Protein AF-A0A831PSE2-F1 (afdb_monomer)

Radius of gyration: 13.7 Å; Cα contacts (8 Å, |Δi|>4): 73; chains: 1; bounding box: 25×28×35 Å

Solvent-accessible surface area (backbone atoms only — not comparable to full-atom values): 4827 Å² total; per-residue (Å²): 89,72,46,67,56,55,56,69,66,62,53,50,52,51,42,63,75,68,63,63,86,67,74,71,47,82,29,57,84,34,59,62,46,55,76,70,66,60,86,58,81,51,63,49,76,41,63,49,96,89,70,46,79,77,47,74,44,79,44,88,79,55,70,67,57,56,51,54,57,52,53,65,66,64,78,112

pLDDT: mean 95.49, std 5.04, range [56.84, 98.25]

Sequence (76 aa):
AVNVGQERQTAANFIARLQISYPALLDAESQVAQRYGVIALPTTVLVDREGVVRGKILGEAEAATFESMVQALLKN

Secondary structure (DSSP, 8-state):
-EEES--HHHHHHHHHHHT--S--EEETTSHHHHHTT--SSSEEEEE-TTS-EEEEEES---HHHHHHHHHHHH--

Structure (mmCIF, N/CA/C/O backbone):
data_AF-A0A831PSE2-F1
#
_entry.id   AF-A0A831PSE2-F1
#
loop_
_atom_site.group_PDB
_atom_site.id
_atom_site.type_symbol
_atom_site.label_atom_id
_atom_site.label_alt_id
_atom_site.label_comp_id
_atom_site.label_asym_id
_atom_site.label_entity_id
_atom_site.label_seq_id
_atom_site.pdbx_PDB_ins_code
_atom_site.Cartn_x
_atom_site.Cartn_y
_atom_site.Cartn_z
_atom_site.occupancy
_atom_site.B_iso_or_equiv
_atom_site.auth_seq_id
_atom_site.auth_comp_id
_atom_site.auth_asym_id
_atom_site.auth_atom_id
_atom_site.pdbx_PDB_model_num
ATOM 1 N N . ALA A 1 1 ? -4.022 -5.680 -3.595 1.00 93.69 1 ALA A N 1
ATOM 2 C CA . ALA A 1 1 ? -2.936 -4.694 -3.835 1.00 93.69 1 ALA A CA 1
ATOM 3 C C . ALA A 1 1 ? -3.229 -3.859 -5.080 1.00 93.69 1 ALA A C 1
ATOM 5 O O . ALA A 1 1 ? -4.006 -4.302 -5.916 1.00 93.69 1 ALA A O 1
ATOM 6 N N . VAL A 1 2 ? -2.610 -2.684 -5.223 1.00 97.56 2 VAL A N 1
ATOM 7 C CA . VAL A 1 2 ? -2.665 -1.863 -6.447 1.00 97.56 2 VAL A CA 1
ATOM 8 C C . VAL A 1 2 ? -1.230 -1.660 -6.933 1.00 97.56 2 VAL A C 1
ATOM 10 O O . VAL A 1 2 ? -0.429 -1.039 -6.240 1.00 97.56 2 VAL A O 1
ATOM 13 N N . ASN A 1 3 ? -0.882 -2.254 -8.072 1.00 97.81 3 ASN A N 1
ATOM 14 C CA . ASN A 1 3 ? 0.412 -2.066 -8.724 1.00 97.81 3 ASN A CA 1
ATOM 15 C C . ASN A 1 3 ? 0.487 -0.672 -9.363 1.00 97.81 3 ASN A C 1
ATOM 17 O O . ASN A 1 3 ? -0.519 -0.224 -9.900 1.00 97.81 3 ASN A O 1
ATOM 21 N N . VAL A 1 4 ? 1.650 -0.013 -9.338 1.00 98.00 4 VAL A N 1
ATOM 22 C CA . VAL A 1 4 ? 1.810 1.378 -9.793 1.00 98.00 4 VAL A CA 1
ATOM 23 C C . VAL A 1 4 ? 2.811 1.448 -10.943 1.00 98.00 4 VAL A C 1
ATOM 25 O O . VAL A 1 4 ? 3.973 1.087 -10.769 1.00 98.00 4 VAL A O 1
ATOM 28 N N . GLY A 1 5 ? 2.366 1.920 -12.110 1.00 96.31 5 GLY A N 1
ATOM 29 C CA . GLY A 1 5 ? 3.235 2.316 -13.226 1.00 96.31 5 GLY A CA 1
ATOM 30 C C . GLY A 1 5 ? 3.983 1.198 -13.963 1.00 96.31 5 GLY A C 1
ATOM 31 O O . GLY A 1 5 ? 4.713 1.493 -14.906 1.00 96.31 5 GLY A O 1
ATOM 32 N N . GLN A 1 6 ? 3.841 -0.073 -13.570 1.00 96.06 6 GLN A N 1
ATOM 33 C CA . GLN A 1 6 ? 4.490 -1.184 -14.272 1.00 96.06 6 GLN A CA 1
ATOM 34 C C . GLN A 1 6 ? 3.615 -1.717 -15.410 1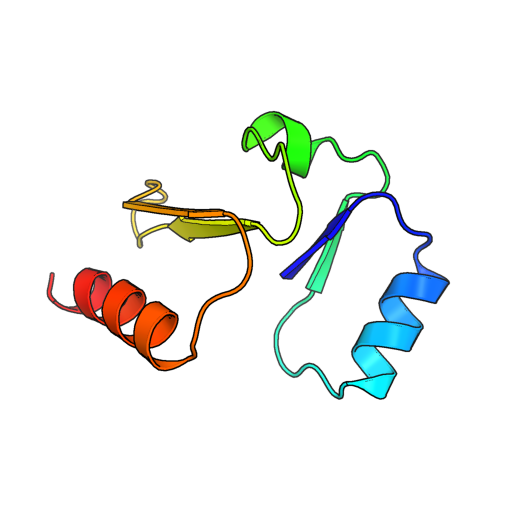.00 96.06 6 GLN A C 1
ATOM 36 O O . GLN A 1 6 ? 2.389 -1.615 -15.389 1.00 96.06 6 GLN A O 1
ATOM 41 N N . GLU A 1 7 ? 4.242 -2.354 -16.399 1.00 97.00 7 GLU A N 1
ATOM 42 C CA . GLU A 1 7 ? 3.498 -3.060 -17.438 1.00 97.00 7 GLU A CA 1
ATOM 43 C C . GLU A 1 7 ? 2.677 -4.221 -16.865 1.00 97.00 7 GLU A C 1
ATOM 45 O O . GLU A 1 7 ? 3.105 -4.934 -15.949 1.00 97.00 7 GLU A O 1
ATOM 50 N N . ARG A 1 8 ? 1.513 -4.470 -17.478 1.00 96.50 8 ARG A N 1
ATOM 51 C CA . ARG A 1 8 ? 0.583 -5.535 -17.073 1.00 96.50 8 ARG A CA 1
ATOM 52 C C . ARG A 1 8 ? 1.268 -6.895 -16.947 1.00 96.50 8 ARG A C 1
ATOM 54 O O . ARG A 1 8 ? 1.025 -7.595 -15.968 1.00 96.50 8 ARG A O 1
ATOM 61 N N . GLN A 1 9 ? 2.103 -7.270 -17.918 1.00 97.56 9 GLN A N 1
ATOM 62 C CA . GLN A 1 9 ? 2.753 -8.582 -17.920 1.00 97.56 9 GLN A CA 1
ATOM 63 C C . GLN A 1 9 ? 3.764 -8.716 -16.776 1.00 97.56 9 GLN A C 1
ATOM 65 O O . GLN 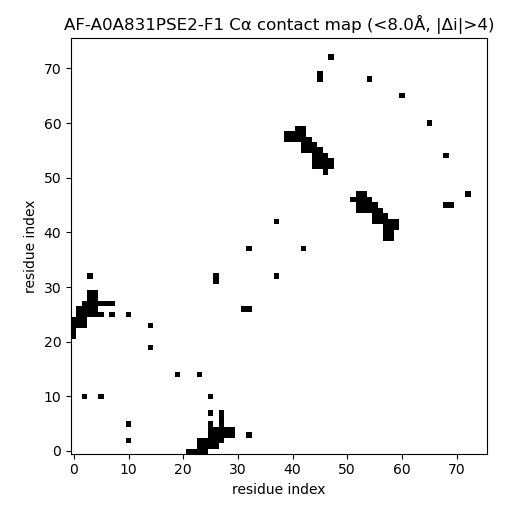A 1 9 ? 3.812 -9.754 -16.117 1.00 97.56 9 GLN A O 1
ATOM 70 N N . THR A 1 10 ? 4.524 -7.658 -16.488 1.00 97.38 10 THR A N 1
ATOM 71 C CA . THR A 1 10 ? 5.478 -7.617 -15.371 1.00 97.38 10 THR A CA 1
ATOM 72 C C . THR A 1 10 ? 4.765 -7.794 -14.032 1.00 97.38 10 THR A C 1
ATOM 74 O O . THR A 1 10 ? 5.160 -8.646 -13.233 1.00 97.38 10 THR A O 1
ATOM 77 N N . ALA A 1 11 ? 3.672 -7.056 -13.809 1.00 96.44 11 ALA A N 1
ATOM 78 C CA . ALA A 1 11 ? 2.864 -7.187 -12.600 1.00 96.44 11 ALA A CA 1
ATOM 79 C C . ALA A 1 11 ? 2.225 -8.585 -12.479 1.00 96.44 11 ALA A C 1
AT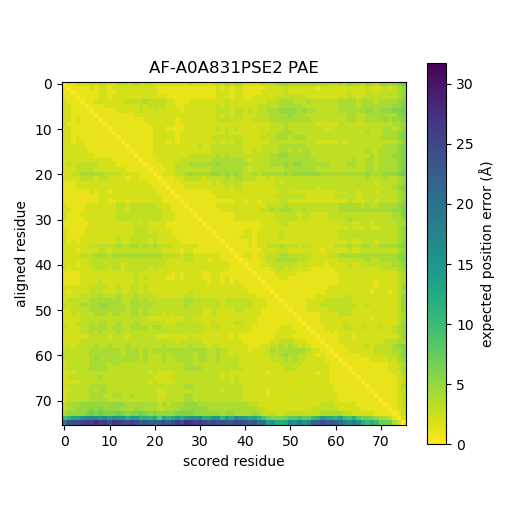OM 81 O O . ALA A 1 11 ? 2.299 -9.208 -11.419 1.00 96.44 11 ALA A O 1
ATOM 82 N N . ALA A 1 12 ? 1.653 -9.112 -13.569 1.00 96.06 12 ALA A N 1
ATOM 83 C CA . ALA A 1 12 ? 1.026 -10.435 -13.594 1.00 96.06 12 ALA A CA 1
ATOM 84 C C . ALA A 1 12 ? 2.026 -11.564 -13.287 1.00 96.06 12 ALA A C 1
ATOM 86 O O . ALA A 1 12 ? 1.738 -12.433 -12.463 1.00 96.06 12 ALA A O 1
ATOM 87 N N . ASN A 1 13 ? 3.223 -11.517 -13.880 1.00 97.38 13 ASN A N 1
ATOM 88 C CA . ASN A 1 13 ? 4.286 -12.488 -13.616 1.00 97.38 13 ASN A CA 1
ATOM 89 C C . ASN A 1 13 ? 4.725 -12.463 -12.145 1.00 97.38 13 ASN A C 1
ATOM 91 O O . ASN A 1 13 ? 4.955 -13.513 -11.544 1.00 97.38 13 ASN A O 1
ATOM 95 N N . PHE A 1 14 ? 4.825 -11.272 -11.549 1.00 96.50 14 PHE A N 1
ATOM 96 C CA . PHE A 1 14 ? 5.205 -11.123 -10.147 1.00 96.50 14 PHE A CA 1
ATOM 97 C C . PHE A 1 14 ? 4.157 -11.717 -9.196 1.00 96.50 14 PHE A C 1
ATOM 99 O O . PHE A 1 14 ? 4.516 -12.464 -8.285 1.00 96.50 14 PHE A O 1
ATOM 106 N N . ILE A 1 15 ? 2.870 -11.445 -9.444 1.00 96.25 15 ILE A N 1
ATOM 107 C CA . ILE A 1 15 ? 1.745 -12.013 -8.681 1.00 96.25 15 ILE A CA 1
ATOM 108 C C . ILE A 1 15 ? 1.752 -13.542 -8.778 1.00 96.25 15 ILE A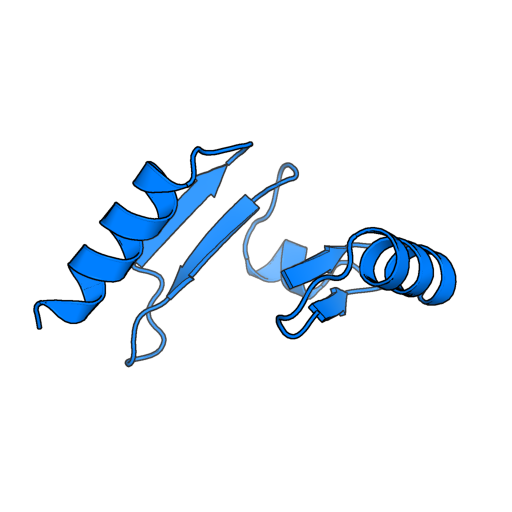 C 1
ATOM 110 O O . ILE A 1 15 ? 1.663 -14.212 -7.749 1.00 96.25 15 ILE A O 1
ATOM 114 N N . ALA A 1 16 ? 1.904 -14.092 -9.989 1.00 96.25 16 ALA A N 1
ATOM 115 C CA . ALA A 1 16 ? 1.935 -15.536 -10.209 1.00 96.25 16 ALA A CA 1
ATOM 116 C C . ALA A 1 16 ? 3.103 -16.203 -9.464 1.00 96.25 16 ALA A C 1
ATOM 118 O O . ALA A 1 16 ? 2.911 -17.216 -8.795 1.00 96.25 16 ALA A O 1
ATOM 119 N N . ARG A 1 17 ? 4.300 -15.603 -9.521 1.00 97.88 17 ARG A N 1
ATOM 120 C CA . ARG A 1 17 ? 5.499 -16.116 -8.843 1.00 97.88 17 ARG A CA 1
ATOM 121 C C . ARG A 1 17 ? 5.358 -16.145 -7.321 1.00 97.88 17 ARG A C 1
ATOM 123 O O . ARG A 1 17 ? 5.842 -17.078 -6.694 1.00 97.88 17 ARG A O 1
ATOM 130 N N . LEU A 1 18 ? 4.735 -15.123 -6.734 1.00 96.81 18 LEU A N 1
ATOM 131 C CA . LEU A 1 18 ? 4.531 -15.031 -5.284 1.00 96.81 18 LEU A CA 1
ATOM 132 C C . LEU A 1 18 ? 3.275 -15.760 -4.791 1.00 96.81 18 LEU A C 1
ATOM 134 O O . LEU A 1 18 ? 3.029 -15.772 -3.589 1.00 96.81 18 LEU A O 1
ATOM 138 N N . GLN A 1 19 ? 2.480 -16.339 -5.697 1.00 96.56 19 GLN A N 1
ATOM 139 C CA . GLN A 1 19 ? 1.217 -17.012 -5.378 1.00 96.56 19 GLN A CA 1
ATOM 140 C C . GLN A 1 19 ? 0.275 -16.137 -4.533 1.00 96.56 19 GLN A C 1
ATOM 142 O O . GLN A 1 19 ? -0.364 -16.603 -3.590 1.00 96.56 19 GLN A O 1
ATOM 147 N N . ILE A 1 20 ? 0.197 -14.846 -4.868 1.00 94.88 20 ILE A N 1
ATOM 148 C CA . ILE A 1 20 ? -0.673 -13.901 -4.165 1.00 94.88 20 ILE A CA 1
ATOM 149 C C . ILE A 1 20 ? -2.134 -14.343 -4.315 1.00 94.88 20 ILE A C 1
ATOM 151 O O . ILE A 1 20 ? -2.656 -14.421 -5.424 1.00 94.88 20 ILE A O 1
ATOM 155 N N . SER A 1 21 ? -2.791 -14.615 -3.187 1.00 94.69 21 SER A N 1
ATOM 156 C CA . SER A 1 21 ? -4.156 -15.159 -3.135 1.00 94.69 21 SER A CA 1
ATOM 157 C C . SER A 1 21 ? -5.256 -14.096 -3.099 1.00 94.69 21 SER A C 1
ATOM 159 O O . SER A 1 21 ? -6.431 -14.416 -3.269 1.00 94.69 21 SER A O 1
ATOM 161 N N . TYR A 1 22 ? -4.896 -12.832 -2.876 1.00 94.88 22 TYR A N 1
ATOM 162 C CA . TYR A 1 22 ? -5.837 -11.717 -2.828 1.00 94.88 22 TYR A CA 1
ATOM 163 C C . TYR A 1 22 ? -5.899 -10.957 -4.166 1.00 94.88 22 TYR A C 1
ATOM 165 O O . TYR A 1 22 ? -4.926 -10.954 -4.925 1.00 94.88 22 TYR A O 1
ATOM 173 N N . PRO A 1 23 ? -6.998 -10.232 -4.453 1.00 95.81 23 PRO A N 1
ATOM 174 C CA . PRO A 1 23 ? -7.109 -9.424 -5.664 1.00 95.81 23 PRO A CA 1
ATOM 175 C C . PRO A 1 23 ? -6.005 -8.365 -5.787 1.00 95.81 23 PRO A C 1
ATOM 177 O O . PRO A 1 23 ? -5.705 -7.612 -4.848 1.00 95.81 23 PRO A O 1
ATOM 180 N N . ALA A 1 24 ? -5.431 -8.260 -6.982 1.00 96.12 24 ALA A N 1
ATOM 181 C CA . ALA A 1 24 ? -4.478 -7.222 -7.340 1.00 96.12 24 ALA A CA 1
ATOM 182 C C . ALA A 1 24 ? -4.964 -6.444 -8.569 1.00 96.12 24 ALA A C 1
ATOM 184 O O . ALA A 1 24 ? -5.426 -7.032 -9.544 1.00 96.12 24 ALA A O 1
ATOM 185 N N . LEU A 1 25 ? -4.865 -5.118 -8.504 1.00 97.44 25 LEU A N 1
ATOM 186 C CA . LEU A 1 25 ? -5.248 -4.186 -9.564 1.00 97.44 25 LEU A CA 1
ATOM 187 C C . LEU A 1 25 ? -4.005 -3.521 -10.165 1.00 97.44 25 LEU A C 1
ATOM 189 O O . LEU A 1 25 ? -2.935 -3.529 -9.554 1.00 97.44 25 LEU A O 1
ATOM 193 N N . LEU A 1 26 ? -4.163 -2.928 -11.347 1.00 97.94 26 LEU A N 1
ATOM 194 C CA . LEU A 1 26 ? -3.109 -2.228 -12.077 1.00 97.94 26 LEU A CA 1
ATOM 195 C C . LEU A 1 26 ? -3.464 -0.744 -12.225 1.00 97.94 26 LEU A C 1
ATOM 197 O O . LEU A 1 26 ? -4.439 -0.414 -12.894 1.00 97.94 26 LEU A O 1
ATOM 201 N N . ASP A 1 27 ? -2.654 0.132 -11.641 1.00 98.12 27 ASP A N 1
ATOM 202 C CA . ASP A 1 27 ? -2.687 1.586 -11.811 1.00 98.12 27 ASP A CA 1
ATOM 203 C C . ASP A 1 27 ? -1.561 2.007 -12.768 1.00 98.12 27 ASP A C 1
ATOM 205 O O . ASP A 1 27 ? -0.519 2.528 -12.367 1.00 98.12 27 ASP A O 1
ATOM 209 N N . ALA A 1 28 ? -1.749 1.697 -14.054 1.00 96.31 28 ALA A N 1
ATOM 210 C CA . ALA A 1 28 ? -0.721 1.854 -15.088 1.00 96.31 28 ALA A CA 1
ATOM 211 C C . ALA A 1 28 ? -0.251 3.310 -15.258 1.00 96.31 28 ALA A C 1
ATOM 213 O O . ALA A 1 28 ? 0.912 3.553 -15.557 1.00 96.31 28 ALA A O 1
ATOM 214 N N . GLU A 1 29 ? -1.138 4.275 -15.019 1.00 96.81 29 GLU A N 1
ATOM 215 C CA . GLU A 1 29 ? -0.853 5.710 -15.140 1.00 96.81 29 GLU A CA 1
ATOM 216 C C . GLU A 1 29 ? -0.602 6.385 -13.782 1.00 96.81 29 GLU A C 1
ATOM 218 O O . GLU A 1 29 ? -0.461 7.603 -13.697 1.00 96.81 29 GLU A O 1
ATOM 223 N N . SER A 1 30 ? -0.526 5.603 -12.699 1.00 97.06 30 SER A N 1
ATOM 224 C CA . SER A 1 30 ? -0.310 6.098 -11.331 1.00 97.06 30 SER A CA 1
ATOM 225 C C . SER A 1 30 ? -1.376 7.095 -10.836 1.00 97.06 30 SER A C 1
ATOM 227 O O . SER A 1 30 ? -1.123 7.864 -9.905 1.00 97.06 30 SER A O 1
ATOM 229 N N . GLN A 1 31 ? -2.567 7.120 -11.445 1.00 98.25 31 GLN A N 1
ATOM 230 C CA . GLN A 1 31 ? -3.628 8.072 -11.105 1.00 98.25 31 GLN A CA 1
ATOM 231 C C . GLN A 1 31 ? -4.229 7.774 -9.726 1.00 98.25 31 GLN A C 1
ATOM 233 O O . GLN A 1 31 ? -4.558 8.697 -8.977 1.00 98.25 31 GLN A O 1
ATOM 238 N N . VAL A 1 32 ? -4.372 6.495 -9.366 1.00 97.56 32 VAL A N 1
ATOM 239 C CA . VAL A 1 32 ? -4.866 6.093 -8.041 1.00 97.56 32 VAL A CA 1
ATOM 240 C C . VAL A 1 32 ? -3.826 6.442 -6.981 1.00 97.56 32 VAL A C 1
ATOM 242 O O . VAL A 1 32 ? -4.165 7.066 -5.977 1.00 97.56 32 VAL A O 1
ATOM 245 N N . ALA A 1 33 ? -2.554 6.123 -7.227 1.00 97.75 33 ALA A N 1
ATOM 246 C CA . ALA A 1 33 ? -1.452 6.476 -6.336 1.00 97.75 33 ALA A CA 1
ATOM 247 C C . ALA A 1 33 ? -1.398 7.992 -6.059 1.00 97.75 33 ALA A C 1
ATOM 249 O O . ALA A 1 33 ? -1.301 8.404 -4.900 1.00 97.75 33 ALA A O 1
ATOM 250 N N . GLN A 1 34 ? -1.555 8.824 -7.095 1.00 97.19 34 GLN A N 1
ATOM 251 C CA . GLN A 1 34 ? -1.614 10.284 -6.960 1.00 97.19 34 GLN A CA 1
ATOM 252 C C . GLN A 1 34 ? -2.810 10.746 -6.117 1.00 97.19 34 GLN A C 1
ATOM 254 O O . GLN A 1 34 ? -2.635 11.537 -5.191 1.00 97.19 34 GLN A O 1
ATOM 259 N N . ARG A 1 35 ? -4.018 10.221 -6.371 1.00 96.81 35 ARG A N 1
ATOM 260 C CA . ARG A 1 35 ? -5.231 10.581 -5.607 1.00 96.81 35 ARG A CA 1
ATOM 261 C C . ARG A 1 35 ? -5.134 10.225 -4.122 1.00 96.81 35 ARG A C 1
ATOM 263 O O . ARG A 1 35 ? -5.686 10.937 -3.293 1.00 96.81 35 ARG A O 1
ATOM 270 N N . TYR A 1 36 ? -4.415 9.156 -3.782 1.00 95.62 36 TYR A N 1
ATOM 271 C CA . TYR A 1 36 ? -4.162 8.742 -2.396 1.00 95.62 36 TYR A CA 1
ATOM 272 C C . TYR A 1 36 ? -2.902 9.389 -1.776 1.00 95.62 36 TYR A C 1
ATOM 274 O O . TYR A 1 36 ? -2.505 9.053 -0.650 1.00 95.62 36 TYR A O 1
ATOM 282 N N . GLY A 1 37 ? -2.253 10.319 -2.490 1.00 95.38 37 GLY A N 1
ATOM 283 C CA . GLY A 1 37 ? -1.055 11.021 -2.026 1.00 95.38 37 GLY A CA 1
ATOM 284 C C . GLY A 1 37 ? 0.103 10.070 -1.717 1.00 95.38 37 GLY A C 1
ATOM 285 O O . GLY A 1 37 ? 0.757 10.194 -0.677 1.00 95.38 37 GLY A O 1
ATOM 286 N N . VAL A 1 38 ? 0.296 9.037 -2.536 1.00 96.81 38 VAL A N 1
ATOM 287 C CA . VAL A 1 38 ? 1.414 8.097 -2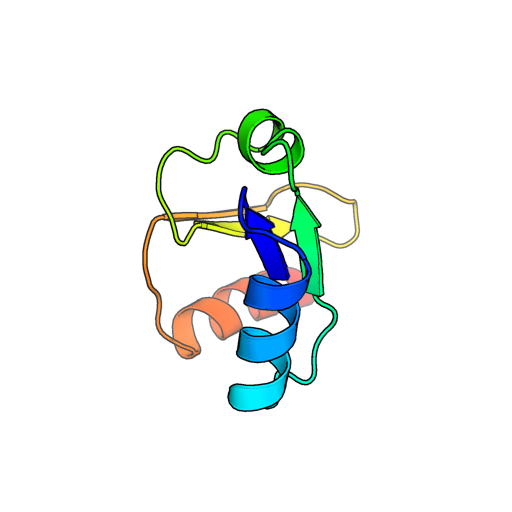.399 1.00 96.81 38 VAL A CA 1
ATOM 288 C C . VAL A 1 38 ? 2.690 8.78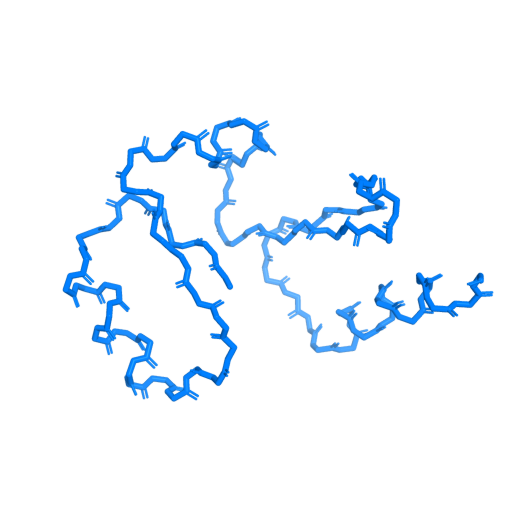6 -2.878 1.00 96.81 38 VAL A C 1
ATOM 290 O O . VAL A 1 38 ? 2.813 9.111 -4.054 1.00 96.81 38 VAL A O 1
ATOM 293 N N . ILE A 1 39 ? 3.634 9.004 -1.960 1.00 95.50 39 ILE A N 1
ATOM 294 C CA . ILE A 1 39 ? 4.925 9.660 -2.247 1.00 95.50 39 ILE A CA 1
ATOM 295 C C . ILE A 1 39 ? 6.114 8.693 -2.204 1.00 95.50 39 ILE A C 1
ATOM 297 O O . ILE A 1 39 ? 7.182 9.015 -2.710 1.00 95.50 39 ILE A O 1
ATOM 301 N N . ALA A 1 40 ? 5.934 7.511 -1.608 1.00 96.25 40 ALA A N 1
ATOM 302 C CA . ALA A 1 40 ? 6.915 6.434 -1.621 1.00 96.25 40 ALA A CA 1
ATOM 303 C C . ALA A 1 40 ? 6.214 5.070 -1.583 1.00 96.25 40 ALA A C 1
ATOM 305 O O . ALA A 1 40 ? 5.096 4.938 -1.071 1.00 96.25 40 ALA A O 1
ATOM 306 N N . LEU A 1 41 ? 6.880 4.059 -2.135 1.00 96.31 41 LEU A N 1
ATOM 307 C CA . LEU A 1 41 ? 6.430 2.671 -2.110 1.00 96.31 41 LEU A CA 1
ATOM 308 C C . LEU A 1 41 ? 7.285 1.845 -1.124 1.00 96.31 41 LEU A C 1
ATOM 310 O O . LEU A 1 41 ? 8.479 2.118 -1.011 1.00 96.31 41 LEU A O 1
ATOM 314 N N . PRO A 1 42 ? 6.704 0.822 -0.467 1.00 97.00 42 PRO A N 1
ATOM 315 C CA . PRO A 1 42 ? 5.268 0.548 -0.427 1.00 97.00 42 PRO A CA 1
ATOM 316 C C . PRO A 1 42 ? 4.512 1.576 0.437 1.00 97.00 42 PRO A C 1
ATOM 318 O O . PRO A 1 42 ? 5.073 2.214 1.323 1.00 97.00 42 PRO A O 1
ATOM 321 N N . THR A 1 43 ? 3.215 1.738 0.168 1.00 97.62 43 THR A N 1
ATOM 322 C CA . THR A 1 43 ? 2.275 2.474 1.025 1.00 97.62 43 THR A CA 1
ATOM 323 C C . THR A 1 43 ? 1.042 1.602 1.232 1.00 97.62 43 THR A C 1
ATOM 325 O O . THR A 1 43 ? 0.449 1.141 0.257 1.00 97.62 43 THR A O 1
ATOM 328 N N . THR A 1 44 ? 0.625 1.413 2.483 1.00 97.00 44 THR A N 1
ATOM 329 C CA . THR A 1 44 ? -0.651 0.761 2.817 1.00 97.00 44 THR A CA 1
ATOM 330 C C . THR A 1 44 ? -1.643 1.799 3.316 1.00 97.00 44 THR A C 1
ATOM 332 O O . THR A 1 44 ? -1.293 2.636 4.143 1.00 97.00 44 THR A O 1
ATOM 335 N N . VAL A 1 45 ? -2.883 1.739 2.834 1.00 96.69 45 VAL A N 1
ATOM 336 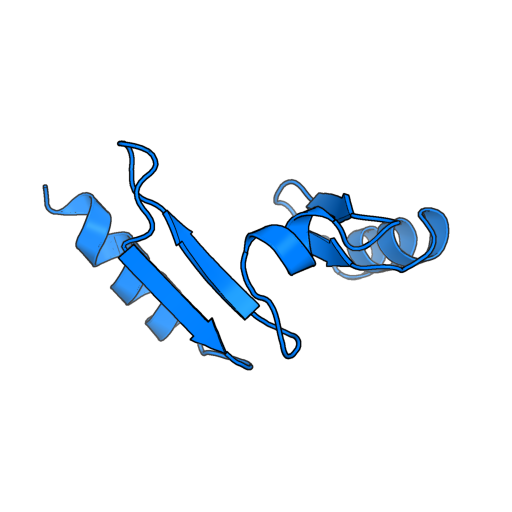C CA . VAL A 1 45 ? -3.994 2.582 3.294 1.00 96.69 45 VAL A CA 1
ATOM 337 C C . VAL A 1 45 ? -5.048 1.677 3.918 1.00 96.69 45 VAL A C 1
ATOM 339 O O . VAL A 1 45 ? -5.465 0.701 3.297 1.00 96.69 45 VAL A O 1
ATOM 342 N N . LEU A 1 46 ? -5.465 1.996 5.141 1.00 96.31 46 LEU A N 1
ATOM 343 C CA . LEU A 1 46 ? -6.506 1.275 5.862 1.00 96.31 46 LEU A CA 1
ATOM 344 C C . LEU A 1 46 ? -7.824 2.046 5.748 1.00 96.31 46 LEU A C 1
ATOM 346 O O . LEU A 1 46 ? -7.889 3.218 6.122 1.00 96.31 46 LEU A O 1
ATOM 350 N N . VAL A 1 47 ? -8.858 1.381 5.241 1.00 95.38 47 VAL A N 1
ATOM 351 C CA . VAL A 1 47 ? -10.192 1.948 5.001 1.00 95.38 47 VAL A CA 1
ATOM 352 C C . VAL A 1 47 ? -11.222 1.111 5.758 1.00 95.38 47 VAL A C 1
ATOM 354 O O . VAL A 1 47 ? -11.124 -0.116 5.746 1.00 95.38 47 VAL A O 1
ATOM 357 N N . ASP A 1 48 ? -12.168 1.755 6.439 1.00 95.81 48 ASP A N 1
ATOM 358 C CA . ASP A 1 48 ? -13.241 1.073 7.175 1.00 95.81 48 ASP A CA 1
ATOM 359 C C . ASP A 1 48 ? -14.470 0.737 6.310 1.00 95.81 48 ASP A C 1
ATOM 361 O O . ASP A 1 48 ? -14.464 0.906 5.088 1.00 95.81 48 ASP A O 1
ATOM 365 N N . ARG A 1 49 ? -15.525 0.208 6.948 1.00 95.31 49 ARG A N 1
ATOM 366 C CA . ARG A 1 49 ? -16.755 -0.241 6.273 1.00 95.31 49 ARG A CA 1
ATOM 367 C C . ARG A 1 49 ? -17.559 0.911 5.677 1.00 95.31 49 ARG A C 1
ATOM 369 O O . ARG A 1 49 ? -18.283 0.706 4.708 1.00 95.31 49 ARG A O 1
ATOM 376 N N . GLU A 1 50 ? -17.402 2.108 6.223 1.00 96.12 50 GLU A N 1
ATOM 377 C CA . GLU A 1 50 ? -18.039 3.341 5.774 1.00 96.12 50 GLU A CA 1
ATOM 378 C C . GLU A 1 50 ? -17.247 4.018 4.641 1.00 96.12 50 GLU A C 1
ATOM 380 O O . GLU A 1 50 ? -17.661 5.057 4.126 1.00 96.12 50 GLU A O 1
ATOM 385 N N . GLY A 1 51 ? -16.116 3.434 4.226 1.00 95.31 51 GLY A N 1
ATOM 386 C CA . GLY A 1 51 ? -15.267 3.967 3.164 1.00 95.31 51 GLY A CA 1
ATOM 387 C C . GLY A 1 51 ? -14.331 5.086 3.625 1.00 95.31 51 GLY A C 1
ATOM 388 O O . GLY A 1 51 ? -13.785 5.810 2.792 1.00 95.31 51 GLY A O 1
ATOM 389 N N . VAL A 1 52 ? -14.121 5.247 4.933 1.00 95.69 52 VAL A N 1
ATOM 390 C CA . VAL A 1 52 ? -13.270 6.292 5.504 1.00 95.69 52 VAL A CA 1
ATOM 391 C C . VAL A 1 52 ? -11.853 5.769 5.727 1.00 95.69 52 VAL A C 1
ATOM 393 O O . VAL A 1 52 ? -11.638 4.693 6.283 1.00 95.69 52 VAL A O 1
ATOM 396 N N . VAL A 1 53 ? -10.852 6.558 5.326 1.00 95.19 53 VAL A N 1
ATOM 397 C CA . VAL A 1 53 ? -9.443 6.257 5.612 1.00 95.19 53 VAL A CA 1
ATOM 398 C C . VAL A 1 53 ? -9.181 6.420 7.111 1.00 95.19 53 VAL A C 1
ATOM 400 O O . VAL A 1 53 ? -9.327 7.511 7.661 1.00 95.19 53 VAL A O 1
ATOM 403 N N . ARG A 1 54 ? -8.765 5.336 7.770 1.00 95.69 54 ARG A N 1
ATOM 404 C CA . ARG A 1 54 ? -8.452 5.297 9.208 1.00 95.69 54 ARG A CA 1
ATOM 405 C C . ARG A 1 54 ? -6.961 5.237 9.511 1.00 95.69 54 ARG A C 1
ATOM 407 O O . ARG A 1 54 ? -6.564 5.521 10.635 1.00 95.69 54 ARG A O 1
ATOM 414 N N . GLY A 1 55 ? -6.132 4.906 8.524 1.00 94.31 55 GLY A N 1
ATOM 415 C CA . GLY A 1 55 ? -4.687 4.848 8.711 1.00 94.31 55 GLY A CA 1
ATOM 416 C C . GLY A 1 55 ? -3.909 4.763 7.407 1.00 94.31 55 GLY A C 1
ATOM 417 O O . GLY A 1 55 ? -4.446 4.398 6.358 1.00 94.31 55 GLY A O 1
ATOM 418 N N . LYS A 1 56 ? -2.621 5.099 7.489 1.00 95.44 56 LYS A N 1
ATOM 419 C CA . LYS A 1 56 ? -1.654 4.991 6.397 1.00 95.44 56 LYS A CA 1
ATOM 420 C C . LYS A 1 56 ? -0.311 4.534 6.959 1.00 95.44 56 LYS A C 1
ATOM 422 O O . LYS A 1 56 ? 0.152 5.088 7.950 1.00 95.44 56 LYS A O 1
ATOM 427 N N . ILE A 1 57 ? 0.309 3.558 6.308 1.00 96.94 57 ILE A N 1
ATOM 428 C CA . ILE A 1 57 ? 1.684 3.128 6.574 1.00 96.94 57 ILE A CA 1
ATOM 429 C C . ILE A 1 57 ? 2.521 3.506 5.360 1.00 96.94 57 ILE A C 1
ATOM 431 O O . ILE A 1 57 ? 2.158 3.164 4.233 1.00 96.94 57 ILE A O 1
ATOM 435 N N . LEU A 1 58 ? 3.627 4.204 5.603 1.00 96.81 58 LEU A N 1
ATOM 436 C CA . LEU A 1 58 ? 4.659 4.482 4.613 1.00 96.81 58 LEU A CA 1
ATOM 437 C C . LEU A 1 58 ? 5.839 3.541 4.869 1.00 96.81 58 LEU A C 1
ATOM 439 O O . LEU A 1 58 ? 6.387 3.548 5.968 1.00 96.81 58 LEU A O 1
ATOM 443 N N . GLY A 1 59 ? 6.231 2.766 3.862 1.00 96.06 59 GLY A N 1
ATOM 444 C CA . GLY A 1 59 ? 7.263 1.743 3.992 1.00 96.06 59 GLY A CA 1
ATOM 445 C C . GLY A 1 59 ? 6.717 0.374 4.394 1.00 96.06 59 GLY A C 1
ATOM 446 O O . GLY A 1 59 ? 5.507 0.126 4.407 1.00 96.06 59 GLY A O 1
ATOM 447 N N . GLU A 1 60 ? 7.644 -0.543 4.644 1.00 96.00 60 GLU A N 1
ATOM 448 C CA . GLU A 1 60 ? 7.347 -1.917 5.042 1.00 96.00 60 GLU A CA 1
ATOM 449 C C . GLU A 1 60 ? 6.808 -1.976 6.477 1.00 96.00 60 GLU A C 1
ATOM 451 O O . GLU A 1 60 ? 7.116 -1.127 7.313 1.00 96.00 60 GLU A O 1
ATOM 456 N N . ALA A 1 61 ? 5.995 -2.990 6.763 1.00 96.00 61 ALA A N 1
ATOM 457 C CA . ALA A 1 61 ? 5.482 -3.256 8.099 1.00 96.00 61 ALA A CA 1
ATOM 458 C C . ALA A 1 61 ? 5.355 -4.759 8.339 1.00 96.00 61 ALA A C 1
ATOM 460 O O . ALA A 1 61 ? 5.239 -5.553 7.402 1.00 96.00 61 ALA A O 1
ATOM 461 N N . GLU A 1 62 ? 5.357 -5.139 9.612 1.00 97.38 62 GLU A N 1
ATOM 462 C CA . GLU A 1 62 ? 5.195 -6.525 10.032 1.00 97.38 62 GLU A CA 1
ATOM 463 C C . GLU A 1 62 ? 3.727 -6.965 9.973 1.00 97.38 62 GLU A C 1
ATOM 465 O O . GLU A 1 62 ? 2.800 -6.160 10.104 1.00 97.38 62 GLU A O 1
ATOM 470 N N . ALA A 1 63 ? 3.503 -8.278 9.850 1.00 96.06 63 ALA A N 1
ATOM 471 C CA . ALA A 1 63 ? 2.165 -8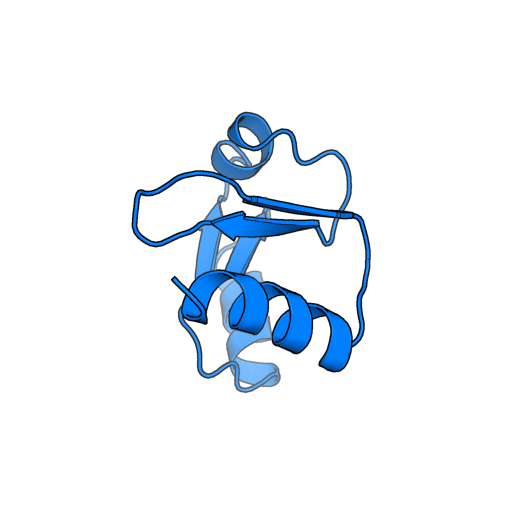.877 9.861 1.00 96.06 63 ALA A CA 1
ATOM 472 C C . ALA A 1 63 ? 1.330 -8.436 11.079 1.00 96.06 63 ALA A C 1
ATOM 474 O O . ALA A 1 63 ? 0.162 -8.075 10.930 1.00 96.06 63 ALA A O 1
ATOM 475 N N . ALA A 1 64 ? 1.953 -8.375 12.261 1.00 97.69 64 ALA A N 1
ATOM 476 C CA . ALA A 1 64 ? 1.306 -7.959 13.503 1.00 97.69 64 ALA A CA 1
ATOM 477 C C . ALA A 1 64 ? 0.788 -6.509 13.458 1.00 97.69 64 ALA A C 1
ATOM 479 O O . ALA A 1 64 ? -0.244 -6.195 14.060 1.00 97.69 64 ALA A O 1
ATOM 480 N N . THR A 1 65 ? 1.463 -5.621 12.718 1.00 96.50 65 THR A N 1
ATOM 481 C CA . THR A 1 65 ? 1.006 -4.242 12.513 1.00 96.50 65 THR A CA 1
ATOM 482 C C . THR A 1 65 ? -0.275 -4.222 11.684 1.00 96.50 65 THR A C 1
ATOM 484 O O . THR A 1 65 ? -1.241 -3.559 12.065 1.00 96.50 65 THR A O 1
ATOM 487 N N . PHE A 1 66 ? -0.321 -4.982 10.584 1.00 95.06 66 PHE A N 1
ATOM 488 C CA . PHE A 1 66 ? -1.525 -5.094 9.758 1.00 95.06 66 PHE A CA 1
ATOM 489 C C . PHE A 1 66 ? -2.694 -5.695 10.538 1.00 95.06 66 PHE A C 1
ATOM 491 O O . PHE A 1 66 ? -3.799 -5.155 10.497 1.00 95.06 66 PHE A O 1
ATOM 498 N N . GLU A 1 67 ? -2.447 -6.771 11.285 1.00 96.56 67 GLU A N 1
ATOM 499 C CA . GLU A 1 67 ? -3.470 -7.423 12.097 1.00 96.56 67 GLU A CA 1
ATOM 500 C C . GLU A 1 67 ? -4.042 -6.471 13.151 1.00 96.56 67 GLU A C 1
ATOM 502 O O . GLU A 1 67 ? -5.258 -6.302 13.228 1.00 96.56 67 GLU A O 1
ATOM 507 N N . SER A 1 68 ? -3.185 -5.769 13.896 1.00 95.69 68 SER A N 1
ATOM 508 C CA . SER A 1 68 ? -3.621 -4.805 14.915 1.00 95.69 68 SER A CA 1
ATOM 509 C C . SER A 1 68 ? -4.492 -3.691 14.328 1.00 95.69 68 SER A C 1
ATOM 511 O O . SER A 1 68 ? -5.528 -3.344 14.898 1.00 95.69 68 SER A O 1
ATOM 513 N N . MET A 1 69 ? -4.105 -3.157 13.165 1.00 94.81 69 MET A N 1
ATOM 514 C CA . MET A 1 69 ? -4.879 -2.140 12.453 1.00 94.81 69 MET A CA 1
ATOM 515 C C . MET A 1 69 ? -6.263 -2.646 12.040 1.00 94.81 69 MET A C 1
ATOM 517 O O . MET A 1 69 ? -7.259 -1.962 12.262 1.00 94.81 69 MET A O 1
ATOM 521 N N . VAL A 1 70 ? -6.340 -3.843 11.454 1.00 95.00 70 VAL A N 1
ATOM 522 C CA . VAL A 1 70 ? -7.618 -4.425 11.021 1.00 95.00 70 VAL A CA 1
ATOM 523 C C . VAL A 1 70 ? -8.504 -4.733 12.228 1.00 95.00 70 VAL A C 1
ATOM 525 O O . VAL A 1 70 ? -9.679 -4.379 12.221 1.00 95.00 70 VAL A O 1
ATOM 528 N N . GLN A 1 71 ? -7.949 -5.314 13.294 1.00 96.19 71 GLN A N 1
ATOM 529 C CA . GLN A 1 71 ? -8.690 -5.615 14.522 1.00 96.19 71 GLN A CA 1
ATOM 530 C C . GLN A 1 71 ? -9.298 -4.360 15.158 1.00 96.19 71 GLN A C 1
ATOM 532 O O . GLN A 1 71 ? -10.412 -4.416 15.674 1.00 96.19 71 GLN A O 1
ATOM 537 N N . ALA A 1 72 ? -8.617 -3.212 15.091 1.00 92.94 72 ALA A N 1
ATOM 538 C CA . ALA A 1 72 ? -9.170 -1.947 15.573 1.00 92.94 72 ALA A CA 1
ATOM 539 C C . ALA A 1 72 ? -10.448 -1.522 14.821 1.00 92.94 72 ALA A C 1
ATOM 541 O O . ALA A 1 72 ? -11.317 -0.901 15.424 1.00 92.94 72 ALA A O 1
ATOM 542 N N . LEU A 1 73 ? -10.599 -1.895 13.544 1.00 92.75 73 LEU A N 1
ATOM 543 C CA . LEU A 1 73 ? -11.798 -1.603 12.744 1.00 92.75 73 LEU A CA 1
ATOM 544 C C . LEU A 1 73 ? -12.932 -2.616 12.932 1.00 92.75 73 LEU A C 1
ATOM 546 O O . LEU A 1 73 ? -14.064 -2.354 12.533 1.00 92.75 73 LEU A O 1
ATOM 550 N N . LEU A 1 74 ? -12.642 -3.785 13.507 1.00 92.81 74 LEU A N 1
ATOM 551 C CA . LEU A 1 74 ? -13.634 -4.835 13.748 1.00 92.81 74 LEU A CA 1
ATOM 552 C C . LEU A 1 74 ? -14.349 -4.697 15.096 1.00 92.81 74 LEU A C 1
ATOM 554 O O . LEU A 1 74 ? -15.369 -5.346 15.295 1.00 92.81 74 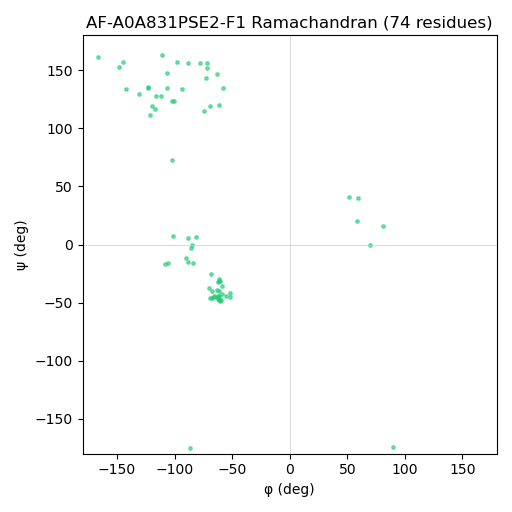LEU A O 1
ATOM 558 N N . LYS A 1 75 ? -13.818 -3.885 16.016 1.00 78.56 75 LYS A N 1
ATOM 559 C CA . LYS A 1 75 ? -14.336 -3.723 17.386 1.00 78.56 75 LYS A CA 1
ATOM 560 C C . LYS A 1 75 ? -15.529 -2.761 17.509 1.00 78.56 75 LYS A C 1
ATOM 562 O O . LYS A 1 75 ? -15.944 -2.496 18.635 1.00 78.56 75 LYS A O 1
ATOM 567 N N . ASN A 1 76 ? -16.063 -2.276 16.387 1.00 56.84 76 ASN A N 1
ATOM 568 C CA . ASN A 1 76 ? -17.220 -1.381 16.314 1.00 56.84 76 ASN A CA 1
ATOM 569 C C . ASN A 1 76 ? -18.415 -2.093 15.682 1.00 56.84 76 ASN A C 1
ATOM 571 O O . ASN A 1 76 ? -18.216 -2.703 14.603 1.00 56.84 76 ASN A O 1
#

Foldseek 3Di:
DEADQDDPVVVVVVCVVVVPPDDYHYHNVCPVVVVVVPPAPPKDWDAAPVRDTPDMDDDDDDPVVVVVSVVVRVVD

Mean predicted aligned error: 2.77 Å

Nearest PDB structures (foldseek):
  2h1b-assembly2_B  TM=9.454E-01  e=2.981E-05  Bacillus subtilis
  1st9-assembly2_B  TM=9.602E-01  e=1.539E-04  Bacillus subtilis
  2h1a-assembly1_A  TM=9.355E-01  e=1.093E-04  Bacillus subtilis
  2h19-assembly2_B  TM=9.328E-01  e=1.764E-04  Bacillus subtilis
  3c73-assembly1_A  TM=9.258E-01  e=2.023E-04  unclassified